Protein AF-A0A1G9LRY1-F1 (afdb_monomer)

Structure (mmCIF, N/CA/C/O backbone):
data_AF-A0A1G9LRY1-F1
#
_entry.id   AF-A0A1G9LRY1-F1
#
loop_
_atom_site.group_PDB
_atom_site.id
_atom_site.type_symbol
_atom_site.label_atom_id
_atom_site.label_alt_id
_atom_site.label_comp_id
_atom_site.label_asym_id
_atom_site.label_entity_id
_atom_site.label_seq_id
_atom_site.pdbx_PDB_ins_code
_atom_site.Cartn_x
_atom_site.Cartn_y
_atom_site.Cartn_z
_atom_site.occupancy
_atom_site.B_iso_or_equiv
_atom_site.auth_seq_id
_atom_site.auth_comp_id
_atom_site.auth_asym_id
_atom_site.auth_atom_id
_atom_site.pdbx_PDB_model_num
ATOM 1 N N . MET A 1 1 ? -8.851 7.273 22.968 1.00 63.09 1 MET A N 1
ATOM 2 C CA . MET A 1 1 ? -9.860 7.573 21.931 1.00 63.09 1 MET A CA 1
ATOM 3 C C . MET A 1 1 ? -11.204 7.046 22.408 1.00 63.09 1 MET A C 1
ATOM 5 O O . MET A 1 1 ? -11.197 6.082 23.161 1.00 63.09 1 MET A O 1
ATOM 9 N N . SER A 1 2 ? -12.321 7.693 22.062 1.00 73.62 2 SER A N 1
ATOM 10 C CA . SER A 1 2 ? -13.655 7.105 22.280 1.00 73.62 2 SER A CA 1
ATOM 11 C C . SER A 1 2 ? -13.911 5.992 21.256 1.00 73.62 2 SER A C 1
ATOM 13 O O . SER A 1 2 ? -13.296 6.004 20.190 1.00 73.62 2 SER A O 1
ATOM 15 N N . ASN A 1 3 ? -14.823 5.062 21.552 1.00 73.06 3 ASN A N 1
ATOM 16 C CA . ASN A 1 3 ? -15.173 3.973 20.633 1.00 73.06 3 ASN A CA 1
ATOM 17 C C . ASN A 1 3 ? -15.675 4.512 19.274 1.00 73.06 3 ASN A C 1
ATOM 19 O O . ASN A 1 3 ? -15.187 4.104 18.224 1.00 73.06 3 ASN A O 1
ATOM 23 N N . ASP A 1 4 ? -16.519 5.550 19.289 1.00 80.06 4 ASP A N 1
ATOM 24 C CA . ASP A 1 4 ? -16.996 6.224 18.068 1.00 80.06 4 ASP A CA 1
ATOM 25 C C . ASP A 1 4 ? -15.853 6.827 17.233 1.00 80.06 4 ASP A C 1
ATOM 27 O O . ASP A 1 4 ? -15.878 6.786 16.003 1.00 80.06 4 ASP A O 1
ATOM 31 N N . SER A 1 5 ? -14.819 7.359 17.896 1.00 87.31 5 SER A N 1
ATOM 32 C CA . SER A 1 5 ? -13.635 7.911 17.230 1.00 87.31 5 SER A CA 1
ATOM 33 C C . SER A 1 5 ? -12.747 6.816 16.636 1.00 87.31 5 SER A C 1
ATOM 35 O O . SER A 1 5 ? -12.180 7.027 15.568 1.00 87.31 5 SER A O 1
ATOM 37 N N . LEU A 1 6 ? -12.635 5.654 17.288 1.00 91.88 6 LEU A N 1
ATOM 38 C CA . LEU A 1 6 ? -11.901 4.503 16.755 1.00 91.88 6 LEU A CA 1
ATOM 39 C C . LEU A 1 6 ? -12.616 3.897 15.545 1.00 91.88 6 LEU A C 1
ATOM 41 O O . LEU A 1 6 ? -11.975 3.576 14.549 1.00 91.88 6 LEU A O 1
ATOM 45 N N . TYR A 1 7 ? -13.941 3.782 15.608 1.00 94.31 7 TYR A N 1
ATOM 46 C CA . TYR A 1 7 ? -14.747 3.276 14.502 1.00 94.31 7 TYR A CA 1
ATOM 47 C C . TYR A 1 7 ? -14.675 4.187 13.269 1.00 94.31 7 TYR A C 1
ATOM 49 O O . TYR A 1 7 ? -14.480 3.700 12.154 1.00 94.31 7 TYR A O 1
ATOM 57 N N . ALA A 1 8 ? -14.774 5.508 13.459 1.00 94.19 8 ALA A N 1
ATOM 58 C CA . ALA A 1 8 ? -14.582 6.475 12.376 1.00 94.19 8 ALA A CA 1
ATOM 59 C C . ALA A 1 8 ? -13.198 6.323 11.726 1.00 94.19 8 ALA A C 1
ATOM 61 O O . ALA A 1 8 ? -13.093 6.284 10.504 1.00 94.19 8 ALA A O 1
ATOM 62 N N . HIS A 1 9 ? -12.161 6.135 12.540 1.00 94.62 9 HIS A N 1
ATOM 63 C CA . HIS A 1 9 ? -10.803 5.975 12.040 1.00 94.62 9 HIS A CA 1
ATOM 64 C C . HIS A 1 9 ? -10.587 4.661 11.276 1.00 94.62 9 HIS A C 1
ATOM 66 O O . HIS A 1 9 ? -9.973 4.644 10.215 1.00 94.62 9 HIS A O 1
ATOM 72 N N . MET A 1 10 ? -11.156 3.554 11.761 1.00 96.56 10 MET A N 1
ATOM 73 C CA . MET A 1 10 ? -11.156 2.276 11.037 1.00 96.56 10 MET A CA 1
ATOM 74 C C . MET A 1 10 ? -11.829 2.402 9.661 1.00 96.56 10 MET A C 1
ATOM 76 O O . MET A 1 10 ? -11.364 1.799 8.698 1.00 96.56 10 MET A O 1
ATOM 80 N N . LYS A 1 11 ? -12.891 3.212 9.544 1.00 97.38 11 LYS A N 1
ATOM 81 C CA . LYS A 1 11 ? -13.523 3.505 8.247 1.00 97.38 11 LYS A CA 1
ATOM 82 C C . LYS A 1 11 ? -12.629 4.321 7.321 1.00 97.38 11 LYS A C 1
ATOM 84 O O . LYS A 1 11 ? -12.562 4.001 6.141 1.00 97.38 11 LYS A O 1
ATOM 89 N N . GLU A 1 12 ? -11.959 5.350 7.833 1.00 97.56 12 GLU A N 1
ATOM 90 C CA . GLU A 1 12 ? -11.006 6.145 7.043 1.00 97.56 12 GLU A CA 1
ATOM 91 C C . GLU A 1 12 ? -9.890 5.262 6.476 1.00 97.56 12 GLU A C 1
ATOM 93 O O . GLU A 1 12 ? -9.585 5.341 5.287 1.00 97.56 12 GLU A O 1
ATOM 98 N N . VAL A 1 13 ? -9.357 4.356 7.299 1.00 98.06 13 VAL A N 1
ATOM 99 C CA . VAL A 1 13 ? -8.338 3.388 6.878 1.00 98.06 13 VAL A CA 1
ATOM 100 C C . VAL A 1 13 ? -8.879 2.403 5.844 1.00 98.06 13 VAL A C 1
ATOM 102 O O . VAL A 1 13 ? -8.172 2.105 4.888 1.00 98.06 13 VAL A O 1
ATOM 105 N N . SER A 1 14 ? -10.121 1.928 5.989 1.00 98.44 14 SER A N 1
ATOM 106 C CA . SER A 1 14 ? -10.761 1.071 4.979 1.00 98.44 14 SER A CA 1
ATOM 107 C C . SER A 1 14 ? -10.834 1.763 3.619 1.00 98.44 14 SER A C 1
ATOM 109 O O . SER A 1 14 ? -10.412 1.186 2.627 1.00 98.44 14 SER A O 1
ATOM 111 N N . ILE A 1 15 ? -11.306 3.015 3.583 1.00 98.50 15 ILE A N 1
ATOM 112 C CA . ILE A 1 15 ? -11.417 3.796 2.340 1.00 98.50 15 ILE A CA 1
ATOM 113 C C . ILE A 1 15 ? -10.037 3.979 1.704 1.00 98.50 15 ILE A C 1
ATOM 115 O O . ILE A 1 15 ? -9.867 3.755 0.512 1.00 98.50 15 ILE A O 1
ATOM 119 N N . PHE A 1 16 ? -9.031 4.329 2.508 1.00 98.62 16 PHE A N 1
ATOM 120 C CA . PHE A 1 16 ? -7.658 4.450 2.026 1.00 98.62 16 PHE A CA 1
ATOM 121 C C . PHE A 1 16 ? -7.120 3.146 1.416 1.00 98.62 16 PHE A C 1
ATOM 123 O O . PHE A 1 16 ? -6.430 3.190 0.393 1.00 98.62 16 PHE A O 1
ATOM 130 N N . LEU A 1 17 ? -7.376 2.004 2.062 1.00 98.69 17 LEU A N 1
ATOM 131 C CA . LEU A 1 17 ? -6.907 0.707 1.582 1.00 98.69 17 LEU A CA 1
ATOM 132 C C . LEU A 1 17 ? -7.610 0.318 0.283 1.00 98.69 17 LEU A C 1
ATOM 134 O O . LEU A 1 17 ? -6.918 -0.102 -0.640 1.00 98.69 17 LEU A O 1
ATOM 138 N N . ASP A 1 18 ? -8.928 0.512 0.194 1.00 98.62 18 ASP A N 1
ATOM 139 C CA . ASP A 1 18 ? -9.704 0.298 -1.034 1.00 98.62 18 ASP A CA 1
ATOM 140 C C . ASP A 1 18 ? -9.146 1.147 -2.190 1.00 98.62 18 ASP A C 1
ATOM 142 O O . ASP A 1 18 ? -8.763 0.599 -3.223 1.00 98.62 18 ASP A O 1
ATOM 146 N N . ASP A 1 19 ? -8.989 2.461 -1.987 1.00 98.44 19 ASP A N 1
ATOM 147 C CA . ASP A 1 19 ? -8.461 3.377 -3.010 1.00 98.44 19 ASP A CA 1
ATOM 148 C C . ASP A 1 19 ? -7.040 2.969 -3.457 1.00 98.44 19 ASP A C 1
ATOM 150 O O . ASP A 1 19 ? -6.718 2.935 -4.648 1.00 98.44 19 ASP A O 1
ATOM 154 N N . SER A 1 20 ? -6.177 2.607 -2.500 1.00 98.38 20 SER A N 1
ATOM 155 C CA . SER A 1 20 ? -4.803 2.174 -2.789 1.00 98.38 20 SER A CA 1
ATOM 156 C C . SER A 1 20 ? -4.765 0.850 -3.555 1.00 98.38 20 SER A C 1
ATOM 158 O O . SER A 1 20 ? -3.948 0.686 -4.464 1.00 98.38 20 SER A O 1
ATOM 160 N N . LEU A 1 21 ? -5.627 -0.104 -3.194 1.00 98.56 21 LEU A N 1
ATOM 161 C CA . LEU A 1 21 ? -5.746 -1.388 -3.881 1.00 98.56 21 LEU A CA 1
ATOM 162 C C . LEU A 1 21 ? -6.257 -1.204 -5.302 1.00 98.56 21 LEU A C 1
ATOM 164 O O . LEU A 1 21 ? -5.704 -1.812 -6.218 1.00 98.56 21 LEU A O 1
ATOM 168 N N . ASP A 1 22 ? -7.246 -0.341 -5.511 1.00 98.44 22 ASP A N 1
ATOM 169 C CA . ASP A 1 22 ? -7.769 -0.037 -6.840 1.00 98.44 22 ASP A CA 1
ATOM 170 C C . ASP A 1 22 ? -6.668 0.515 -7.756 1.00 98.44 22 ASP A C 1
ATOM 172 O O . ASP A 1 22 ? -6.510 0.048 -8.888 1.00 98.44 22 ASP A O 1
ATOM 176 N N . GLU A 1 23 ? -5.843 1.445 -7.272 1.00 98.12 23 GLU A N 1
ATOM 177 C CA . GLU A 1 23 ? -4.723 1.995 -8.044 1.00 98.12 23 GLU A CA 1
ATOM 178 C C . GLU A 1 23 ? -3.621 0.969 -8.328 1.00 98.12 23 GLU A C 1
ATOM 180 O O . GLU A 1 23 ? -3.175 0.818 -9.476 1.00 98.12 23 GLU A O 1
ATOM 185 N N . ILE A 1 24 ? -3.171 0.259 -7.289 1.00 98.50 24 ILE A N 1
ATOM 186 C CA . ILE A 1 24 ? -2.070 -0.703 -7.388 1.00 98.50 24 ILE A CA 1
ATOM 187 C C . ILE A 1 24 ? -2.476 -1.878 -8.280 1.00 98.50 24 ILE A C 1
ATOM 189 O O . ILE A 1 24 ? -1.735 -2.230 -9.207 1.00 98.50 24 ILE A O 1
ATOM 193 N N . SER A 1 25 ? -3.657 -2.451 -8.049 1.00 98.00 25 SER A N 1
ATOM 194 C CA . SER A 1 25 ? -4.162 -3.588 -8.819 1.00 98.00 25 SER A CA 1
ATOM 195 C C . SER A 1 25 ? -4.440 -3.197 -10.268 1.00 98.00 25 SER A C 1
ATOM 197 O O . SER A 1 25 ? -4.055 -3.925 -11.186 1.00 98.00 25 SER A O 1
ATOM 199 N N . SER A 1 26 ? -5.011 -2.012 -10.519 1.00 98.00 26 SER A N 1
ATOM 200 C CA . SER A 1 26 ? -5.226 -1.506 -11.880 1.00 98.00 26 SER A CA 1
ATOM 201 C C . SER A 1 26 ? -3.915 -1.375 -12.647 1.00 98.00 26 SER A C 1
ATOM 203 O O . SER A 1 26 ? -3.846 -1.752 -13.821 1.00 98.00 26 SER A O 1
ATOM 205 N N . TYR A 1 27 ? -2.859 -0.884 -11.996 1.00 98.25 27 TYR A N 1
ATOM 206 C CA . TYR A 1 27 ? -1.534 -0.831 -12.602 1.00 98.25 27 TYR A CA 1
ATOM 207 C C . TYR A 1 27 ? -0.983 -2.237 -12.870 1.00 98.25 27 TYR A C 1
ATOM 209 O O . TYR A 1 27 ? -0.593 -2.542 -13.998 1.00 98.25 27 TYR A O 1
ATOM 217 N N . LEU A 1 28 ? -0.971 -3.113 -11.861 1.00 98.00 28 LEU A N 1
ATOM 218 C CA . LEU A 1 28 ? -0.377 -4.450 -11.954 1.00 98.00 28 LEU A CA 1
ATOM 219 C C . LEU A 1 28 ? -1.087 -5.353 -12.971 1.00 98.00 28 LEU A C 1
ATOM 221 O O . LEU A 1 28 ? -0.409 -6.073 -13.706 1.00 98.00 28 LEU A O 1
ATOM 225 N N . ASN A 1 29 ? -2.415 -5.270 -13.069 1.00 97.50 29 ASN A N 1
ATOM 226 C CA . ASN A 1 29 ? -3.225 -6.040 -14.018 1.00 97.50 29 ASN A CA 1
ATOM 227 C C . ASN A 1 29 ? -2.948 -5.676 -15.482 1.00 97.50 29 ASN A C 1
ATOM 229 O O . ASN A 1 29 ? -3.132 -6.505 -16.374 1.00 97.50 29 ASN A O 1
ATOM 233 N N . ASN A 1 30 ? -2.477 -4.455 -15.737 1.00 94.56 30 ASN A N 1
ATOM 234 C CA . ASN A 1 30 ? -2.179 -3.960 -17.080 1.00 94.56 30 ASN A CA 1
ATOM 235 C C . ASN A 1 30 ? -0.671 -3.857 -17.362 1.00 94.56 30 ASN A C 1
ATOM 237 O O . ASN A 1 30 ? -0.277 -3.386 -18.426 1.00 94.56 30 ASN A O 1
ATOM 241 N N . CYS A 1 31 ? 0.183 -4.299 -16.435 1.00 94.12 31 CYS A N 1
ATOM 242 C CA . CYS A 1 31 ? 1.627 -4.131 -16.537 1.00 94.12 31 CYS A CA 1
ATOM 243 C C . CYS A 1 31 ? 2.325 -5.394 -17.061 1.00 94.12 31 CYS A C 1
ATOM 245 O O . CYS A 1 31 ? 2.316 -6.448 -16.417 1.00 94.12 31 CYS A O 1
ATOM 247 N N . LYS A 1 32 ? 3.027 -5.268 -18.193 1.00 95.44 32 LYS A N 1
ATOM 248 C CA . LYS A 1 32 ? 3.981 -6.274 -18.681 1.00 95.44 32 LYS A CA 1
ATOM 249 C C . LYS A 1 32 ? 5.391 -5.707 -18.655 1.00 95.44 32 LYS A C 1
ATOM 251 O O . LYS A 1 32 ? 5.612 -4.536 -18.946 1.00 95.44 32 LYS A O 1
ATOM 256 N N . LEU A 1 33 ? 6.370 -6.562 -18.365 1.00 96.06 33 LEU A N 1
ATOM 257 C CA . LEU A 1 33 ? 7.770 -6.137 -18.320 1.00 96.06 33 LEU A CA 1
ATOM 258 C C . LEU A 1 33 ? 8.246 -5.561 -19.664 1.00 96.06 33 LEU A C 1
ATOM 260 O O . LEU A 1 33 ? 8.994 -4.592 -19.674 1.00 96.06 33 LEU A O 1
ATOM 264 N N . GLU A 1 34 ? 7.808 -6.133 -20.785 1.00 96.12 34 GLU A N 1
ATOM 265 C CA . GLU A 1 34 ? 8.156 -5.657 -22.132 1.00 96.12 34 GLU A CA 1
ATOM 266 C C . GLU A 1 34 ? 7.687 -4.214 -22.380 1.00 96.12 34 GLU A C 1
ATOM 268 O O . GLU A 1 34 ? 8.428 -3.412 -22.954 1.00 96.12 34 GLU A O 1
ATOM 273 N N . ASP A 1 35 ? 6.504 -3.860 -21.870 1.00 95.56 35 ASP A N 1
ATOM 274 C CA . ASP A 1 35 ? 5.965 -2.503 -21.962 1.00 95.56 35 ASP A CA 1
ATOM 275 C C . ASP A 1 35 ? 6.837 -1.534 -21.147 1.00 95.56 35 ASP A C 1
ATOM 277 O O . ASP A 1 35 ? 7.281 -0.512 -21.671 1.00 95.56 35 ASP A O 1
ATOM 281 N N . LEU A 1 36 ? 7.215 -1.911 -19.917 1.00 97.00 36 LEU A N 1
ATOM 282 C CA . LEU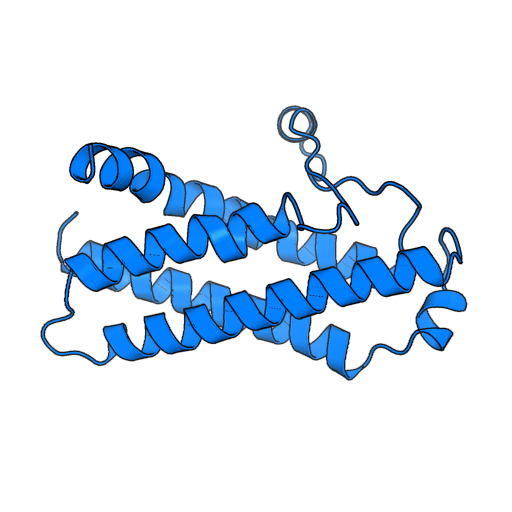 A 1 36 ? 8.114 -1.105 -19.075 1.00 97.00 36 LEU A CA 1
ATOM 283 C C . LEU A 1 36 ? 9.493 -0.896 -19.707 1.00 97.00 36 LEU A C 1
ATOM 285 O O . LEU A 1 36 ? 10.079 0.176 -19.591 1.00 97.00 36 LEU A O 1
ATOM 289 N N . MET A 1 37 ? 10.026 -1.916 -20.381 1.00 97.31 37 MET A N 1
ATOM 290 C CA . MET A 1 37 ? 11.318 -1.840 -21.074 1.00 97.31 37 MET A CA 1
ATOM 291 C C . MET A 1 37 ? 11.285 -0.912 -22.292 1.00 97.31 37 MET A C 1
ATOM 293 O O . MET A 1 37 ? 12.343 -0.473 -22.758 1.00 97.31 37 MET A O 1
ATOM 297 N N . SER A 1 38 ? 10.089 -0.620 -22.803 1.00 96.75 38 SER A N 1
ATOM 298 C CA . SER A 1 38 ? 9.864 0.287 -23.928 1.00 96.75 38 SER A CA 1
ATOM 299 C C . SER A 1 38 ? 9.800 1.754 -23.486 1.00 96.75 38 SER A C 1
ATOM 301 O O . SER A 1 38 ? 10.161 2.635 -24.272 1.00 96.75 38 SER A O 1
ATOM 303 N N . GLU A 1 39 ? 9.427 2.010 -22.229 1.00 96.12 39 GLU A N 1
ATOM 304 C CA . GLU A 1 39 ? 9.389 3.342 -21.618 1.00 96.12 39 GLU A CA 1
ATOM 305 C C . GLU A 1 39 ? 10.782 3.959 -21.399 1.00 96.12 39 GLU A C 1
ATOM 307 O O . GLU A 1 39 ? 11.816 3.285 -21.423 1.00 96.12 39 GLU A O 1
ATOM 312 N N . ASP A 1 40 ? 10.809 5.272 -21.159 1.00 93.88 40 ASP A N 1
ATOM 313 C CA . ASP A 1 40 ? 12.010 5.940 -20.661 1.00 93.88 40 ASP A CA 1
ATOM 314 C C . ASP A 1 40 ? 12.324 5.509 -19.223 1.00 93.88 40 ASP A C 1
ATOM 316 O O . ASP A 1 40 ? 11.432 5.240 -18.419 1.00 93.88 40 ASP A O 1
ATOM 320 N N . GLY A 1 41 ? 13.617 5.472 -18.904 1.00 94.56 41 GLY A N 1
ATOM 321 C CA . GLY A 1 41 ? 14.146 5.040 -17.618 1.00 94.56 41 GLY A CA 1
ATOM 322 C C . GLY A 1 41 ? 15.454 4.272 -17.790 1.00 94.56 41 GLY A C 1
ATOM 323 O O . GLY A 1 41 ? 16.087 4.316 -18.845 1.00 94.56 41 GLY A O 1
ATOM 324 N N . SER A 1 42 ? 15.868 3.546 -16.753 1.00 96.19 42 SER A N 1
ATOM 325 C CA . SER A 1 42 ? 17.111 2.762 -16.780 1.00 96.19 42 SER A CA 1
ATOM 326 C C . SER A 1 42 ? 17.098 1.579 -17.751 1.00 96.19 42 SER A C 1
ATOM 328 O O . SER A 1 42 ? 18.173 1.089 -18.095 1.00 96.19 42 SER A O 1
ATOM 330 N N . ARG A 1 43 ? 15.913 1.098 -18.168 1.00 94.25 43 ARG A N 1
ATOM 331 C CA . ARG A 1 43 ? 15.730 -0.101 -19.011 1.00 94.25 43 ARG A CA 1
ATOM 332 C C . ARG A 1 43 ? 16.512 -1.311 -18.482 1.00 94.25 43 ARG A C 1
ATOM 334 O O . ARG A 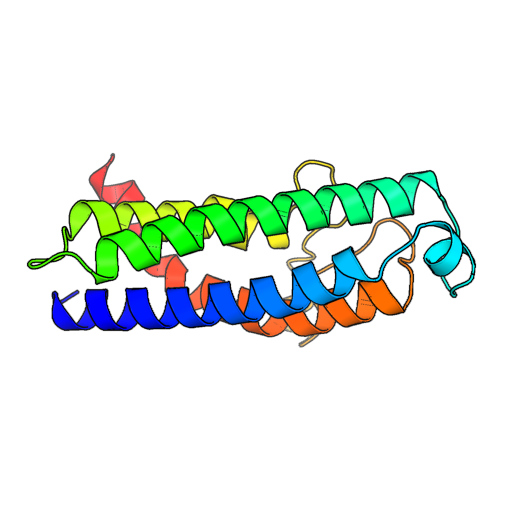1 43 ? 16.999 -2.144 -19.242 1.00 94.25 43 ARG A O 1
ATOM 341 N N . ASN A 1 44 ? 16.656 -1.399 -17.161 1.00 96.75 44 ASN A N 1
ATOM 342 C CA . ASN A 1 44 ? 17.260 -2.538 -16.492 1.00 96.75 44 ASN A CA 1
ATOM 343 C C . ASN A 1 44 ? 16.143 -3.510 -16.106 1.00 96.75 44 ASN A C 1
ATOM 345 O O . ASN A 1 44 ? 15.398 -3.267 -15.155 1.00 96.75 44 ASN A O 1
ATOM 349 N N . SER A 1 45 ? 16.038 -4.616 -16.842 1.00 96.75 45 SER A N 1
ATOM 350 C CA . SER A 1 45 ? 14.976 -5.605 -16.646 1.00 96.75 45 SER A CA 1
ATOM 351 C C . SER A 1 45 ? 14.969 -6.191 -15.235 1.00 96.75 45 SER A C 1
ATOM 353 O O . SER A 1 45 ? 13.901 -6.317 -14.643 1.00 96.75 45 SER A O 1
ATOM 355 N N . GLY A 1 46 ? 16.142 -6.484 -14.663 1.00 97.38 46 GLY A N 1
ATOM 356 C CA . GLY A 1 46 ? 16.260 -6.991 -13.295 1.00 97.38 46 GLY A CA 1
ATOM 357 C C . GLY A 1 46 ? 15.745 -5.988 -12.264 1.00 97.38 46 GLY A C 1
ATOM 358 O O . GLY A 1 46 ? 14.986 -6.353 -11.371 1.00 97.38 46 GLY A O 1
ATOM 359 N N . TYR A 1 47 ? 16.076 -4.706 -12.432 1.00 97.88 47 TYR A N 1
ATOM 360 C CA . TYR A 1 47 ? 15.569 -3.654 -11.553 1.00 97.88 47 TYR A CA 1
ATOM 361 C C . TYR A 1 47 ? 14.048 -3.484 -11.667 1.00 97.88 47 TYR A C 1
ATOM 363 O O . TYR A 1 47 ? 13.355 -3.413 -10.655 1.00 97.88 47 TYR A O 1
ATOM 371 N N . TYR A 1 48 ? 13.503 -3.483 -12.886 1.00 98.00 48 TYR A N 1
ATOM 372 C CA . TYR A 1 48 ? 12.056 -3.366 -13.099 1.00 98.00 48 TYR A CA 1
ATOM 373 C C . TYR A 1 48 ? 11.285 -4.569 -12.544 1.00 98.00 48 TYR A C 1
ATOM 375 O O . TYR A 1 48 ? 10.201 -4.399 -11.988 1.00 98.00 48 TYR A O 1
ATOM 383 N N . MET A 1 49 ? 11.855 -5.775 -12.615 1.00 97.94 49 MET A N 1
ATOM 384 C CA . MET A 1 49 ? 11.293 -6.946 -11.939 1.00 97.94 49 MET A CA 1
ATOM 385 C C . MET A 1 49 ? 11.243 -6.757 -10.417 1.00 97.94 49 MET A C 1
ATOM 387 O O . MET A 1 49 ? 10.226 -7.084 -9.804 1.00 97.94 49 MET A O 1
ATOM 391 N N . GLU A 1 50 ? 12.294 -6.202 -9.805 1.00 98.19 50 GLU A N 1
ATOM 392 C CA . GLU A 1 50 ? 12.314 -5.934 -8.361 1.00 98.19 50 GLU A CA 1
ATOM 393 C C . GLU A 1 50 ? 11.328 -4.826 -7.950 1.00 98.19 50 GLU A C 1
ATOM 395 O O . GLU A 1 50 ? 10.667 -4.972 -6.920 1.00 98.19 50 GLU A O 1
ATOM 400 N N . LEU A 1 51 ? 11.130 -3.786 -8.772 1.00 98.31 51 LEU A N 1
ATOM 401 C CA . LEU A 1 51 ? 10.068 -2.787 -8.562 1.00 98.31 51 LEU A CA 1
ATOM 402 C C . LEU A 1 51 ? 8.680 -3.444 -8.530 1.00 98.31 51 LEU A C 1
ATOM 404 O O . LEU A 1 51 ? 7.918 -3.266 -7.580 1.00 98.31 51 LEU A O 1
ATOM 408 N N . LEU A 1 52 ? 8.361 -4.258 -9.542 1.00 98.06 52 LEU A N 1
ATOM 409 C CA . LEU A 1 52 ? 7.064 -4.934 -9.627 1.00 98.06 52 LEU A CA 1
ATOM 410 C C . LEU A 1 52 ? 6.857 -5.954 -8.506 1.00 98.06 52 LEU A C 1
ATOM 412 O O . LEU A 1 52 ? 5.743 -6.137 -8.023 1.00 98.06 52 LEU A O 1
ATOM 416 N N . LYS A 1 53 ? 7.917 -6.646 -8.090 1.00 97.94 53 LYS A N 1
ATOM 417 C CA . LYS A 1 53 ? 7.871 -7.593 -6.973 1.00 97.94 53 LYS A CA 1
ATOM 418 C C . LYS A 1 53 ? 7.575 -6.893 -5.649 1.00 97.94 53 LYS A C 1
ATOM 420 O O . LYS A 1 53 ? 6.789 -7.413 -4.860 1.00 97.94 53 LYS A O 1
ATOM 425 N N . ALA A 1 54 ? 8.186 -5.736 -5.411 1.00 98.12 54 ALA A N 1
ATOM 426 C CA . ALA A 1 54 ? 7.910 -4.927 -4.231 1.00 98.12 54 ALA A CA 1
ATOM 427 C C . ALA A 1 54 ? 6.470 -4.398 -4.234 1.00 98.12 54 ALA A C 1
ATOM 429 O O . ALA A 1 54 ? 5.783 -4.522 -3.223 1.00 98.12 54 ALA A O 1
ATOM 430 N N . LEU A 1 55 ? 5.988 -3.907 -5.381 1.00 98.19 55 LEU A N 1
ATOM 431 C CA . LEU A 1 55 ? 4.621 -3.405 -5.523 1.00 98.19 55 LEU A CA 1
ATOM 432 C C . LEU A 1 55 ? 3.564 -4.499 -5.292 1.00 98.19 55 LEU A C 1
ATOM 434 O O . LEU A 1 55 ? 2.633 -4.284 -4.527 1.00 98.19 55 LEU A O 1
ATOM 438 N N . ARG A 1 56 ? 3.748 -5.704 -5.852 1.00 98.12 56 ARG A N 1
ATOM 439 C CA . ARG A 1 56 ? 2.861 -6.860 -5.586 1.00 98.12 56 ARG A CA 1
ATOM 440 C C . ARG A 1 56 ? 2.835 -7.258 -4.117 1.00 98.12 56 ARG A C 1
ATOM 442 O O . ARG A 1 56 ? 1.814 -7.672 -3.590 1.00 98.12 56 ARG A O 1
ATOM 449 N N . ARG A 1 57 ? 3.981 -7.177 -3.442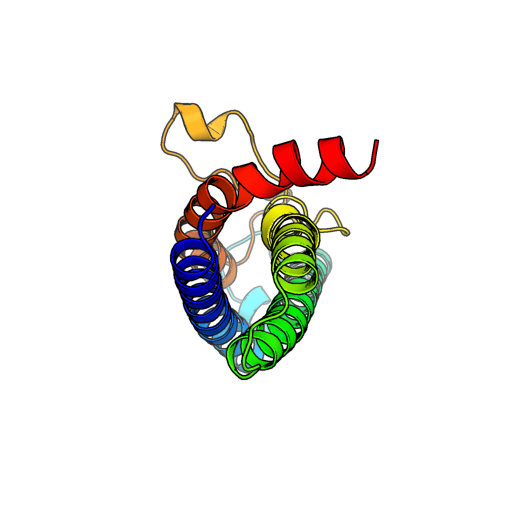 1.00 98.00 57 ARG A N 1
ATOM 450 C CA . ARG A 1 57 ? 4.041 -7.467 -2.009 1.00 98.00 57 ARG A CA 1
ATOM 451 C C . ARG A 1 57 ? 3.245 -6.439 -1.206 1.00 98.00 57 ARG A C 1
ATOM 453 O O . ARG A 1 57 ? 2.588 -6.824 -0.247 1.00 98.00 57 ARG A O 1
ATOM 460 N N . LEU A 1 58 ? 3.340 -5.164 -1.577 1.00 98.19 58 LEU A N 1
ATOM 461 C CA . LEU A 1 58 ? 2.561 -4.101 -0.953 1.00 98.19 58 LEU A CA 1
ATOM 462 C C . LEU A 1 58 ? 1.059 -4.315 -1.173 1.00 98.19 58 LEU A C 1
ATOM 464 O O . LEU A 1 58 ? 0.316 -4.260 -0.203 1.00 98.19 58 LEU A O 1
ATOM 468 N N . GLU A 1 59 ? 0.647 -4.632 -2.405 1.00 98.44 59 GLU A N 1
ATOM 469 C CA . GLU A 1 59 ? -0.741 -4.972 -2.753 1.00 98.44 59 GLU A CA 1
ATOM 470 C C . GLU A 1 59 ? -1.305 -6.051 -1.822 1.00 98.44 59 GLU A C 1
ATOM 472 O O . GLU A 1 59 ? -2.317 -5.826 -1.171 1.00 98.44 59 GLU A O 1
ATOM 477 N N . VAL A 1 60 ? -0.598 -7.179 -1.676 1.00 98.50 60 VAL A N 1
ATOM 478 C CA . VAL A 1 60 ? -1.021 -8.284 -0.797 1.00 98.50 60 VAL A CA 1
ATOM 479 C C . VAL A 1 60 ? -1.193 -7.828 0.652 1.00 98.50 60 VAL A C 1
ATOM 481 O O . VAL A 1 60 ? -2.160 -8.209 1.302 1.00 98.50 60 VAL A O 1
ATOM 484 N N . PHE A 1 61 ? -0.282 -7.003 1.177 1.00 98.31 61 PHE A N 1
ATOM 485 C CA . PHE A 1 61 ? -0.419 -6.506 2.547 1.00 98.31 61 PHE A CA 1
ATOM 486 C C . PHE A 1 61 ? -1.601 -5.554 2.716 1.00 98.31 61 PHE A C 1
ATOM 488 O O . PHE A 1 61 ? -2.284 -5.627 3.736 1.00 98.31 61 PHE A O 1
ATOM 495 N N . CYS A 1 62 ? -1.846 -4.681 1.739 1.00 98.50 62 CYS A N 1
ATOM 496 C CA . CYS A 1 62 ? -3.009 -3.801 1.749 1.00 98.50 62 CYS A CA 1
ATOM 497 C C . CYS A 1 62 ? -4.317 -4.602 1.672 1.00 98.50 62 CYS A C 1
ATOM 499 O O . CYS A 1 62 ? -5.256 -4.273 2.391 1.00 98.50 62 CYS A O 1
ATOM 501 N N . ASP A 1 63 ? -4.356 -5.670 0.876 1.00 98.56 63 ASP A N 1
ATOM 502 C CA . ASP A 1 63 ? -5.532 -6.528 0.686 1.00 98.56 63 ASP A CA 1
ATOM 503 C C . ASP A 1 63 ? -5.875 -7.300 1.970 1.00 98.56 63 ASP A C 1
ATOM 505 O O . ASP A 1 63 ? -6.976 -7.176 2.510 1.00 98.56 63 ASP A O 1
ATOM 509 N N . GLU A 1 64 ? -4.886 -7.982 2.562 1.00 98.50 64 GLU A N 1
ATOM 510 C CA . GLU A 1 64 ? -5.050 -8.691 3.841 1.00 98.50 64 GLU A CA 1
ATOM 511 C C . GLU A 1 64 ? -5.469 -7.744 4.983 1.00 98.50 64 GLU A C 1
ATOM 513 O O . GLU A 1 64 ? -6.291 -8.090 5.847 1.00 98.50 64 GLU A O 1
ATOM 518 N N . ALA A 1 65 ? -4.910 -6.530 5.000 1.00 98.31 65 ALA A N 1
ATOM 519 C CA . ALA A 1 65 ? -5.293 -5.494 5.948 1.00 98.31 65 ALA A CA 1
ATOM 520 C C . ALA A 1 65 ? -6.743 -5.044 5.749 1.00 98.31 65 ALA A C 1
ATOM 522 O O . ALA A 1 65 ? -7.477 -4.914 6.732 1.00 98.31 65 ALA A O 1
ATOM 523 N N . ASN A 1 66 ? -7.158 -4.830 4.501 1.00 98.44 66 ASN A N 1
ATOM 524 C CA . ASN A 1 66 ? -8.493 -4.353 4.167 1.00 98.44 66 ASN A CA 1
ATOM 525 C C . ASN A 1 66 ? -9.565 -5.372 4.564 1.00 98.44 66 ASN A C 1
ATOM 527 O O . ASN A 1 66 ? -10.549 -5.026 5.222 1.00 98.44 66 ASN A O 1
ATOM 531 N N . ASP A 1 67 ? -9.328 -6.651 4.273 1.00 98.50 67 ASP A N 1
ATOM 532 C CA . ASP A 1 67 ? -10.188 -7.752 4.711 1.00 98.50 67 ASP A CA 1
ATOM 533 C C . ASP A 1 67 ? -10.341 -7.788 6.236 1.00 98.50 67 ASP A C 1
ATOM 535 O O . ASP A 1 67 ? -11.448 -7.947 6.770 1.00 98.50 67 ASP A O 1
ATOM 539 N N . THR A 1 68 ? -9.234 -7.587 6.954 1.00 98.38 68 THR A N 1
ATOM 540 C CA . THR A 1 68 ? -9.223 -7.561 8.421 1.00 98.38 68 THR A CA 1
ATOM 541 C C . THR A 1 68 ? -10.014 -6.369 8.970 1.00 98.38 68 THR A C 1
ATOM 543 O O . THR A 1 68 ? -10.841 -6.541 9.873 1.00 98.38 68 THR A O 1
ATOM 546 N N . VAL A 1 69 ? -9.803 -5.169 8.419 1.00 98.19 69 VAL A N 1
ATOM 547 C CA . VAL A 1 69 ? -10.516 -3.938 8.803 1.00 98.19 69 VAL A CA 1
ATOM 548 C C . VAL A 1 69 ? -12.015 -4.085 8.559 1.00 98.19 69 VAL A C 1
ATOM 550 O O . VAL A 1 69 ? -12.813 -3.859 9.473 1.00 98.19 69 VAL A O 1
ATOM 553 N N . ASN A 1 70 ? -12.405 -4.552 7.374 1.00 98.06 70 ASN A N 1
ATOM 554 C CA . ASN A 1 70 ? -13.802 -4.787 7.017 1.00 98.06 70 ASN A CA 1
ATOM 555 C C . ASN A 1 70 ? -14.458 -5.870 7.882 1.00 98.06 70 ASN A C 1
ATOM 557 O O . ASN A 1 70 ? -15.640 -5.771 8.219 1.00 98.06 70 ASN A O 1
ATOM 561 N N . GLY A 1 71 ? -13.706 -6.901 8.274 1.00 98.12 71 GLY A N 1
ATOM 562 C CA . GLY A 1 71 ? -14.144 -7.894 9.253 1.00 98.12 71 GLY A CA 1
ATOM 563 C C . GLY A 1 71 ? -14.522 -7.258 10.590 1.00 98.12 71 GLY A C 1
ATOM 564 O O . GLY A 1 71 ? -15.631 -7.478 11.074 1.00 98.12 71 GLY A O 1
ATOM 565 N N . LEU A 1 72 ? -13.638 -6.425 11.143 1.00 97.62 72 LEU A N 1
ATOM 566 C CA . LEU A 1 72 ? -13.850 -5.747 12.426 1.00 97.62 72 LEU A CA 1
ATOM 567 C C . LEU A 1 72 ? -14.978 -4.710 12.377 1.00 97.62 72 LEU A C 1
ATOM 569 O O . LEU A 1 72 ? -15.754 -4.619 13.324 1.00 97.62 72 LEU A O 1
ATOM 573 N N . LEU A 1 73 ? -15.112 -3.964 11.276 1.00 97.38 73 LEU A N 1
ATOM 574 C CA . LEU A 1 73 ? -16.177 -2.967 11.095 1.00 97.38 73 LEU A CA 1
ATOM 575 C C . LEU A 1 73 ? -17.592 -3.571 11.079 1.00 97.38 73 LEU A C 1
ATOM 577 O O . LEU A 1 73 ? -18.560 -2.842 11.301 1.00 97.38 73 LEU A O 1
ATOM 581 N N . ARG A 1 74 ? -17.716 -4.879 10.808 1.00 96.94 74 ARG A N 1
ATOM 582 C CA . ARG A 1 74 ? -18.984 -5.628 10.838 1.00 96.94 74 ARG A CA 1
ATOM 583 C C . ARG A 1 74 ? -19.319 -6.215 12.214 1.00 96.94 74 ARG A C 1
ATOM 585 O O . ARG A 1 74 ? -20.411 -6.753 12.381 1.00 96.94 74 ARG A O 1
ATOM 592 N N . GLU A 1 75 ? -18.403 -6.164 13.178 1.00 95.50 75 GLU A N 1
ATOM 593 C CA . GLU A 1 75 ? -18.642 -6.674 14.530 1.00 95.50 75 GLU A CA 1
ATOM 594 C C . GLU A 1 75 ? -19.437 -5.674 15.382 1.00 95.50 75 GLU A C 1
ATOM 596 O O . GLU A 1 75 ? -19.134 -4.483 15.408 1.00 95.50 75 GLU A O 1
ATOM 601 N N . GLU A 1 76 ? -20.404 -6.173 16.159 1.00 91.44 76 GLU A N 1
ATOM 602 C CA . GLU A 1 76 ? -21.157 -5.379 17.134 1.00 91.44 76 GLU A CA 1
ATOM 603 C C . GLU A 1 76 ? -21.156 -6.064 18.520 1.00 91.44 76 GLU A C 1
ATOM 605 O O . GLU A 1 76 ? -21.797 -7.107 18.685 1.00 91.44 76 GLU A O 1
ATOM 610 N N . PRO A 1 77 ? -20.457 -5.511 19.537 1.00 90.25 77 PRO A N 1
ATOM 611 C CA . PRO A 1 77 ? -19.580 -4.338 19.472 1.00 90.25 77 PRO A CA 1
ATOM 612 C C . PRO A 1 77 ? -18.227 -4.647 18.805 1.00 90.25 77 PRO A C 1
ATOM 614 O O . PRO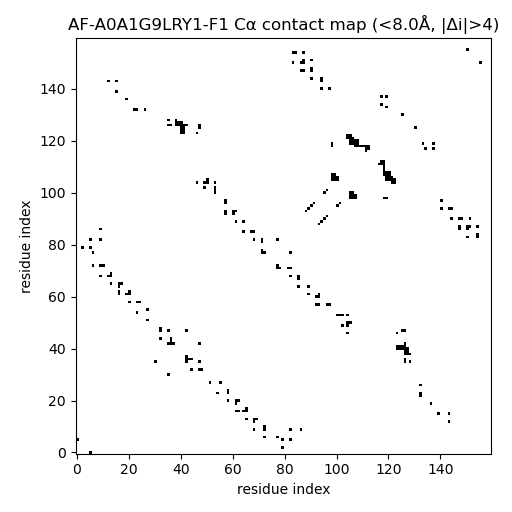 A 1 77 ? -17.666 -5.727 18.999 1.00 90.25 77 PRO A O 1
ATOM 617 N N . MET A 1 78 ? -17.663 -3.667 18.092 1.00 94.69 78 MET A N 1
ATOM 618 C CA . MET A 1 78 ? -16.309 -3.759 17.537 1.00 94.69 78 MET A CA 1
ATOM 619 C C . MET A 1 78 ? -15.282 -3.969 18.658 1.00 94.69 78 MET A C 1
ATOM 621 O O . MET A 1 78 ? -15.246 -3.232 19.648 1.00 94.69 78 MET A O 1
ATOM 625 N N . ARG A 1 79 ? -14.410 -4.969 18.499 1.00 94.19 79 ARG A N 1
ATOM 626 C CA . ARG A 1 79 ? -13.368 -5.286 19.485 1.00 94.19 79 ARG A CA 1
ATOM 627 C C . ARG A 1 79 ? -12.223 -4.270 19.433 1.00 94.19 79 ARG A C 1
ATOM 629 O O . ARG A 1 79 ? -11.300 -4.413 18.633 1.00 94.19 79 ARG A O 1
ATOM 636 N N . GLU A 1 80 ? -12.234 -3.295 20.344 1.00 91.75 80 GLU A N 1
ATOM 637 C CA . GLU A 1 80 ? -11.264 -2.183 20.381 1.00 91.75 80 GLU A CA 1
ATOM 638 C C . GLU A 1 80 ? -9.796 -2.641 20.342 1.00 91.75 80 GLU A C 1
ATOM 640 O O . GLU A 1 80 ? -9.020 -2.168 19.517 1.00 91.75 80 GLU A O 1
ATOM 645 N N . THR A 1 81 ? -9.404 -3.617 21.168 1.00 91.50 81 THR A N 1
ATOM 646 C CA . THR A 1 81 ? -8.012 -4.108 21.205 1.00 91.50 81 THR A CA 1
ATOM 647 C C . THR A 1 81 ? -7.575 -4.751 19.885 1.00 91.50 81 THR A C 1
ATOM 649 O O . THR A 1 81 ? -6.406 -4.662 19.506 1.00 91.50 81 THR A O 1
ATOM 652 N N . ALA A 1 82 ? -8.497 -5.411 19.178 1.00 93.88 82 ALA A N 1
ATOM 653 C CA . ALA A 1 82 ? -8.210 -5.999 17.873 1.00 93.88 82 ALA A CA 1
ATOM 654 C C . ALA A 1 82 ? -8.084 -4.913 16.794 1.00 93.88 82 ALA A C 1
ATOM 656 O O . ALA A 1 82 ? -7.176 -4.992 15.967 1.00 93.88 82 ALA A O 1
ATOM 657 N N . ALA A 1 83 ? -8.927 -3.879 16.848 1.00 94.94 83 ALA A N 1
ATOM 658 C CA . ALA A 1 83 ? -8.843 -2.715 15.968 1.00 94.94 83 ALA A CA 1
ATOM 659 C C . ALA A 1 83 ? -7.524 -1.950 16.159 1.00 94.94 83 ALA A C 1
ATOM 661 O O . ALA A 1 83 ? -6.780 -1.784 15.198 1.00 94.94 83 ALA A O 1
ATOM 662 N N . GLU A 1 84 ? -7.155 -1.592 17.394 1.00 93.75 84 GLU A N 1
ATOM 663 C CA . GLU A 1 84 ? -5.879 -0.912 17.679 1.00 93.75 84 GLU A CA 1
ATOM 664 C C . GLU A 1 84 ? -4.668 -1.725 17.186 1.00 93.75 84 GLU A C 1
ATOM 666 O O . GLU A 1 84 ? -3.748 -1.178 16.576 1.00 93.75 84 GLU A O 1
ATOM 671 N N . ARG A 1 85 ? -4.674 -3.049 17.404 1.00 93.44 85 ARG A N 1
ATOM 672 C CA . ARG A 1 85 ? -3.611 -3.940 16.914 1.00 93.44 85 ARG A CA 1
ATOM 673 C C . ARG A 1 85 ? -3.564 -4.000 15.386 1.00 93.44 85 ARG A C 1
ATOM 675 O O . ARG A 1 85 ? -2.475 -4.073 14.821 1.00 93.44 85 ARG A O 1
ATOM 682 N N . THR A 1 86 ? -4.722 -3.990 14.732 1.00 96.00 86 THR A N 1
ATOM 683 C CA . THR A 1 86 ? -4.828 -3.988 13.267 1.00 96.00 86 THR A CA 1
ATOM 684 C C . THR A 1 86 ? -4.242 -2.699 12.700 1.00 96.00 86 THR A C 1
ATOM 686 O O . THR A 1 86 ? -3.373 -2.762 11.838 1.00 96.00 86 THR A O 1
ATOM 689 N N . LEU A 1 87 ? -4.604 -1.544 13.261 1.00 96.12 87 LEU A N 1
ATOM 690 C CA . LEU A 1 87 ? -4.072 -0.234 12.867 1.00 96.12 87 LEU A CA 1
ATOM 691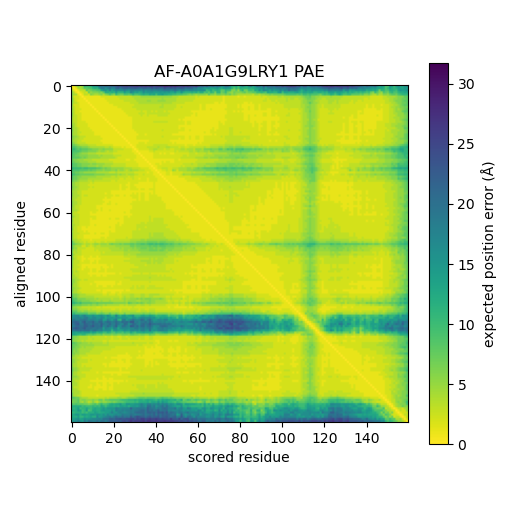 C C . LEU A 1 87 ? -2.550 -0.142 13.054 1.00 96.12 87 LEU A C 1
ATOM 693 O O . LEU A 1 87 ? -1.840 0.336 12.169 1.00 96.12 87 LEU A O 1
ATOM 697 N N . TYR A 1 88 ? -2.029 -0.682 14.161 1.00 94.69 88 TYR A N 1
ATOM 698 C CA . TYR A 1 88 ? -0.585 -0.826 14.365 1.00 94.69 88 TYR A CA 1
ATOM 699 C C . TYR A 1 88 ? 0.068 -1.709 13.285 1.00 94.69 88 TYR A C 1
ATOM 701 O O . TYR A 1 88 ? 1.113 -1.360 12.736 1.00 94.69 88 TYR A O 1
ATOM 709 N N . GLY A 1 89 ? -0.549 -2.844 12.945 1.00 95.56 89 GLY A N 1
ATOM 710 C CA . GLY A 1 89 ? -0.077 -3.732 11.880 1.00 95.56 89 GLY A CA 1
ATOM 711 C C . GLY A 1 89 ? -0.028 -3.047 10.512 1.00 95.56 89 GLY A C 1
ATOM 712 O O . GLY A 1 89 ? 0.989 -3.135 9.825 1.00 95.56 89 GLY A O 1
ATOM 713 N N . ILE A 1 90 ? -1.077 -2.298 10.163 1.00 97.44 90 ILE A N 1
ATOM 714 C CA . ILE A 1 90 ? -1.187 -1.538 8.907 1.00 97.44 90 ILE A CA 1
ATOM 715 C C . ILE A 1 90 ? -0.076 -0.500 8.800 1.00 97.44 90 ILE A C 1
ATOM 717 O O . ILE A 1 90 ? 0.594 -0.426 7.767 1.00 97.44 90 ILE A O 1
ATOM 721 N N . HIS A 1 91 ? 0.183 0.242 9.881 1.00 95.81 91 HIS A N 1
ATOM 722 C CA . HIS A 1 91 ? 1.298 1.183 9.933 1.00 95.81 91 HIS A CA 1
ATOM 723 C C . HIS A 1 91 ? 2.626 0.496 9.570 1.00 95.81 91 HIS A C 1
ATOM 725 O O . HIS A 1 91 ? 3.361 0.967 8.706 1.00 95.81 91 HIS A O 1
ATOM 731 N N . HIS A 1 92 ? 2.924 -0.663 10.156 1.00 93.94 92 HIS A N 1
ATOM 732 C CA . HIS A 1 92 ? 4.204 -1.333 9.916 1.00 93.94 92 HIS A CA 1
ATOM 733 C C . HIS A 1 92 ? 4.301 -2.075 8.578 1.00 93.94 92 HIS A C 1
ATOM 735 O O . HIS A 1 92 ? 5.365 -2.073 7.962 1.00 93.94 92 HIS A O 1
ATOM 741 N N . GLN A 1 93 ? 3.241 -2.753 8.142 1.00 95.50 93 GLN A N 1
ATOM 742 C CA . GLN A 1 93 ? 3.302 -3.632 6.970 1.00 95.50 93 GLN A CA 1
ATOM 743 C C . GLN A 1 93 ? 2.973 -2.901 5.672 1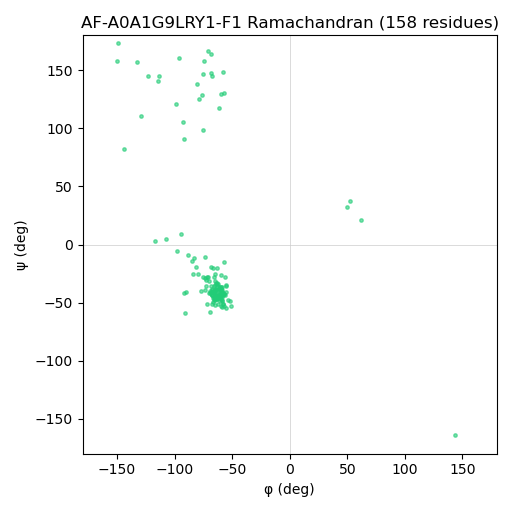.00 95.50 93 GLN A C 1
ATOM 745 O O . GLN A 1 93 ? 3.653 -3.122 4.670 1.00 95.50 93 GLN A O 1
ATOM 750 N N . CYS A 1 94 ? 1.974 -2.019 5.700 1.00 97.69 94 CYS A N 1
ATOM 751 C CA . CYS A 1 94 ? 1.534 -1.276 4.523 1.00 97.69 94 CYS A CA 1
ATOM 752 C C . CYS A 1 94 ? 2.290 0.048 4.428 1.00 97.69 94 CYS A C 1
ATOM 754 O O . CYS A 1 94 ? 3.011 0.283 3.462 1.00 97.69 94 CYS A O 1
ATOM 756 N N . ILE A 1 95 ? 2.185 0.893 5.460 1.00 97.19 95 ILE A N 1
ATOM 757 C CA . ILE A 1 95 ? 2.706 2.263 5.392 1.00 97.19 95 ILE A CA 1
ATOM 758 C C . ILE A 1 95 ? 4.234 2.270 5.353 1.00 97.19 95 ILE A C 1
ATOM 760 O O . ILE A 1 95 ? 4.820 2.739 4.381 1.00 97.19 95 ILE A O 1
ATOM 764 N N . LEU A 1 96 ? 4.911 1.698 6.354 1.00 94.69 96 LEU A N 1
ATOM 765 C CA . LEU A 1 96 ? 6.377 1.627 6.328 1.00 94.69 96 LEU A CA 1
ATOM 766 C C . LEU A 1 96 ? 6.892 0.754 5.176 1.00 94.69 96 LEU A C 1
ATOM 768 O O . LEU A 1 96 ? 7.947 1.051 4.622 1.00 94.69 96 LEU A O 1
ATOM 772 N N . GLY A 1 97 ? 6.137 -0.274 4.774 1.00 96.00 97 GLY A N 1
ATOM 773 C CA . GLY A 1 97 ? 6.459 -1.103 3.611 1.00 96.00 97 GLY A CA 1
ATOM 774 C C . GLY A 1 97 ? 6.463 -0.326 2.291 1.00 96.00 97 GLY A C 1
ATOM 775 O O . GLY A 1 97 ? 7.300 -0.604 1.432 1.00 96.00 97 GLY A O 1
ATOM 776 N N . PHE A 1 98 ? 5.590 0.675 2.144 1.00 97.56 98 PHE A N 1
ATOM 777 C CA . PHE A 1 98 ? 5.603 1.599 1.010 1.00 97.56 98 PHE A CA 1
ATOM 778 C C . PHE A 1 98 ? 6.820 2.526 1.036 1.00 97.56 98 PHE A C 1
ATOM 780 O O . PHE A 1 98 ? 7.417 2.754 -0.006 1.00 97.56 98 PHE A O 1
ATOM 787 N N . PHE A 1 99 ? 7.235 3.043 2.193 1.00 96.31 99 PHE A N 1
ATOM 788 C CA . PHE A 1 99 ? 8.395 3.948 2.275 1.00 96.31 99 PHE A CA 1
ATOM 789 C C . PHE A 1 99 ? 9.750 3.216 2.251 1.00 96.31 99 PHE A C 1
ATOM 791 O O . PHE A 1 99 ? 10.762 3.780 1.831 1.00 96.31 99 PHE A O 1
ATOM 798 N N . SER A 1 100 ? 9.781 1.951 2.673 1.00 94.69 100 SER A N 1
ATOM 799 C CA . SER A 1 100 ? 10.985 1.123 2.755 1.00 94.69 100 SER A CA 1
ATOM 800 C C . SER A 1 100 ? 10.656 -0.340 2.406 1.00 94.69 100 SER A C 1
ATOM 802 O O . SER A 1 100 ? 10.437 -1.174 3.292 1.00 94.69 100 SER A O 1
ATOM 804 N N . PRO A 1 101 ? 10.585 -0.684 1.107 1.00 95.69 101 PRO A N 1
ATOM 805 C CA . PRO A 1 101 ? 10.292 -2.039 0.665 1.00 95.69 101 PRO A CA 1
ATOM 806 C C . PRO A 1 101 ? 11.432 -2.996 1.026 1.00 95.69 101 PRO A C 1
ATOM 808 O O . PRO A 1 101 ? 12.610 -2.671 0.925 1.00 95.69 101 PRO A O 1
ATOM 811 N N . LYS A 1 102 ? 11.088 -4.242 1.362 1.00 90.81 102 LYS A N 1
ATOM 812 C CA . LYS A 1 102 ? 12.051 -5.246 1.856 1.00 90.81 102 LYS A CA 1
ATOM 813 C C . LYS A 1 102 ? 13.202 -5.583 0.892 1.00 90.81 102 LYS A C 1
ATOM 815 O O . LYS A 1 102 ? 14.224 -6.097 1.333 1.00 90.81 102 LYS A O 1
ATOM 820 N N . ASN A 1 103 ? 13.004 -5.422 -0.412 1.00 91.50 103 ASN A N 1
ATOM 821 C CA . ASN A 1 103 ? 14.019 -5.729 -1.424 1.00 91.50 103 ASN A CA 1
ATOM 822 C C . ASN A 1 103 ? 14.854 -4.506 -1.828 1.00 91.50 103 ASN A C 1
ATOM 824 O O . ASN A 1 103 ? 15.579 -4.600 -2.814 1.00 91.50 103 ASN A O 1
ATOM 828 N N . ASP A 1 104 ? 14.718 -3.382 -1.115 1.00 90.06 104 ASP A N 1
ATOM 829 C CA . ASP A 1 104 ? 15.434 -2.136 -1.385 1.00 90.06 104 ASP A CA 1
ATOM 830 C C . ASP A 1 104 ? 15.281 -1.679 -2.848 1.00 90.06 104 ASP A C 1
ATOM 832 O O . ASP A 1 104 ? 16.2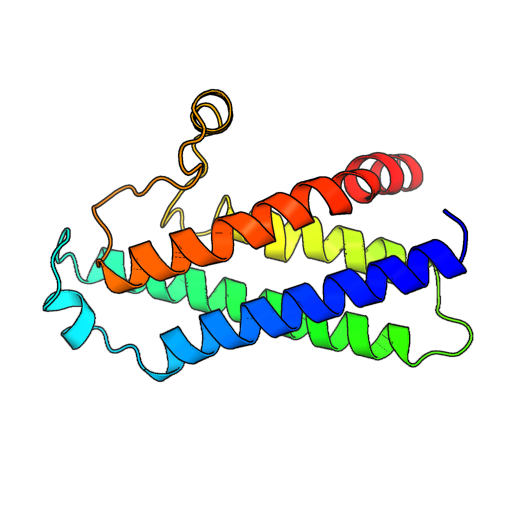11 -1.180 -3.474 1.00 90.06 104 ASP A O 1
ATOM 836 N N . ALA A 1 105 ? 14.101 -1.872 -3.449 1.00 93.62 105 ALA A N 1
ATOM 837 C CA . ALA A 1 105 ? 13.858 -1.425 -4.822 1.00 93.62 105 ALA A CA 1
ATOM 838 C C . ALA A 1 105 ? 13.753 0.115 -4.921 1.00 93.62 105 ALA A C 1
ATOM 840 O O . ALA A 1 105 ? 14.106 0.712 -5.943 1.00 93.62 105 ALA A O 1
ATOM 841 N N . TRP A 1 106 ? 13.319 0.763 -3.841 1.00 97.06 106 TRP A N 1
ATOM 842 C CA . TRP A 1 106 ? 13.346 2.208 -3.609 1.00 97.06 106 TRP A CA 1
ATOM 843 C C . TRP A 1 106 ? 13.505 2.465 -2.105 1.00 97.06 106 TRP A C 1
ATOM 845 O O . TRP A 1 106 ? 13.495 1.523 -1.313 1.00 97.06 106 TRP A O 1
ATOM 855 N N . TYR A 1 107 ? 13.683 3.722 -1.707 1.00 95.06 107 TYR A N 1
ATOM 856 C CA . TYR A 1 107 ? 13.870 4.095 -0.306 1.00 95.06 107 TYR A CA 1
ATOM 857 C C . TYR A 1 107 ? 13.336 5.495 -0.011 1.00 95.06 107 TYR A C 1
ATOM 859 O O . TYR A 1 107 ? 13.242 6.343 -0.899 1.00 95.06 107 TYR A O 1
ATOM 867 N N . GLU A 1 108 ? 13.037 5.756 1.257 1.00 93.56 108 GLU A N 1
ATOM 868 C CA . GLU A 1 108 ? 12.658 7.084 1.719 1.00 93.56 108 GLU A CA 1
ATOM 869 C C . GLU A 1 108 ? 13.883 7.993 1.905 1.00 93.56 108 GLU A C 1
ATOM 871 O O . GLU A 1 108 ? 14.818 7.711 2.659 1.00 93.56 108 GLU A O 1
ATOM 876 N N . ASN A 1 109 ? 13.851 9.148 1.255 1.00 89.62 109 ASN A N 1
ATOM 877 C CA . ASN A 1 109 ? 14.727 10.271 1.514 1.00 89.62 109 ASN A CA 1
ATOM 878 C C . ASN A 1 109 ? 14.068 11.214 2.525 1.00 89.62 109 ASN A C 1
ATOM 880 O O . ASN A 1 109 ? 13.380 12.173 2.169 1.00 89.62 109 ASN A O 1
ATOM 884 N N . SER A 1 110 ? 14.352 10.977 3.805 1.00 71.75 110 SER A N 1
ATOM 885 C CA . SER A 1 110 ? 13.812 11.737 4.942 1.00 71.75 110 SER A CA 1
ATOM 886 C C . SER A 1 110 ? 14.082 13.248 4.901 1.00 71.75 110 SER A C 1
ATOM 888 O O . SER A 1 110 ? 13.440 14.006 5.624 1.00 71.75 110 SER A O 1
ATOM 890 N N . ARG A 1 111 ? 15.007 13.718 4.050 1.00 71.69 111 ARG A N 1
ATOM 891 C CA . ARG A 1 111 ? 15.308 15.149 3.870 1.00 71.69 111 ARG A CA 1
ATOM 892 C C . ARG A 1 111 ? 14.385 15.847 2.866 1.00 71.69 111 ARG A C 1
ATOM 894 O O . ARG A 1 111 ? 14.383 17.076 2.819 1.00 71.69 111 ARG A O 1
ATOM 901 N N . ALA A 1 112 ? 13.628 15.100 2.061 1.00 68.19 112 ALA A N 1
ATOM 902 C CA . ALA A 1 112 ? 12.766 15.659 1.019 1.00 68.19 112 ALA A CA 1
ATOM 903 C C . ALA A 1 112 ? 11.519 16.368 1.580 1.00 68.19 112 ALA A C 1
ATOM 905 O O . ALA A 1 112 ? 11.073 17.358 0.988 1.00 68.19 112 ALA A O 1
ATOM 906 N N . SER A 1 113 ? 11.046 15.947 2.760 1.00 58.41 113 SER A N 1
ATOM 907 C CA . SER A 1 113 ? 9.918 16.537 3.500 1.00 58.41 113 SER A CA 1
ATOM 908 C C . SER A 1 113 ? 10.094 18.038 3.767 1.00 58.41 113 SER A C 1
ATOM 910 O O . SER A 1 113 ? 9.142 18.805 3.655 1.00 58.41 113 SER A O 1
ATOM 912 N N . TYR A 1 114 ? 11.329 18.495 4.001 1.00 54.03 114 TYR A N 1
ATOM 913 C CA . TYR A 1 114 ? 11.654 19.914 4.211 1.00 54.03 114 TYR A CA 1
ATOM 914 C C . TYR A 1 114 ? 11.604 20.771 2.937 1.00 54.03 114 TYR A C 1
ATOM 916 O O . TYR A 1 114 ? 11.693 21.994 3.016 1.00 54.03 114 TYR A O 1
ATOM 924 N N . SER A 1 115 ? 11.491 20.147 1.761 1.00 62.03 115 SER A N 1
ATOM 925 C CA . SER A 1 115 ? 11.533 20.827 0.459 1.00 62.03 115 SER A CA 1
ATOM 926 C C . SER A 1 115 ? 10.238 20.717 -0.349 1.00 62.03 115 SER A C 1
ATOM 928 O O . SER A 1 115 ? 10.206 21.182 -1.488 1.00 62.03 115 SER A O 1
ATOM 930 N N . GLY A 1 116 ? 9.189 20.094 0.208 1.00 60.38 116 GLY A N 1
ATOM 931 C CA . GLY A 1 116 ? 7.944 19.804 -0.517 1.00 60.38 116 GLY A CA 1
ATOM 932 C C . GLY A 1 116 ? 8.149 18.865 -1.712 1.00 60.38 116 GLY A C 1
ATOM 933 O O . GLY A 1 116 ? 7.359 18.876 -2.652 1.00 60.38 116 GLY A O 1
ATOM 934 N N . ARG A 1 117 ? 9.250 18.104 -1.710 1.00 68.94 117 ARG A N 1
ATOM 935 C CA . ARG A 1 117 ? 9.571 17.110 -2.734 1.00 68.94 117 ARG A CA 1
ATOM 936 C C . ARG A 1 117 ? 9.124 15.734 -2.274 1.00 68.94 117 ARG A C 1
ATOM 938 O O . ARG A 1 117 ? 8.986 15.483 -1.082 1.00 68.94 117 ARG A O 1
ATOM 945 N N . GLN A 1 118 ? 8.991 14.852 -3.252 1.00 80.19 118 GLN A N 1
ATOM 946 C CA . GLN A 1 118 ? 8.730 13.438 -3.041 1.00 80.19 118 GLN A CA 1
ATOM 947 C C . GLN A 1 118 ? 9.812 12.811 -2.172 1.00 80.19 118 GLN A C 1
ATOM 949 O O . GLN A 1 118 ? 11.012 13.004 -2.392 1.00 80.19 118 GLN A O 1
ATOM 954 N N . SER A 1 119 ? 9.351 12.097 -1.161 1.00 89.00 119 SER A N 1
ATOM 955 C CA . SER A 1 119 ? 10.129 11.345 -0.197 1.00 89.00 119 SER A CA 1
ATOM 956 C C . SER A 1 119 ? 10.659 10.048 -0.793 1.00 89.00 119 SER A C 1
ATOM 958 O O . SER A 1 119 ? 11.741 9.625 -0.401 1.00 89.00 119 SER A O 1
ATOM 960 N N . ILE A 1 120 ? 9.998 9.451 -1.787 1.00 94.31 120 ILE A N 1
ATOM 961 C CA . ILE A 1 120 ? 10.498 8.233 -2.433 1.00 94.31 120 ILE A CA 1
ATOM 962 C C . ILE A 1 120 ? 11.653 8.546 -3.392 1.00 94.31 120 ILE A C 1
ATOM 964 O O . ILE A 1 120 ? 11.571 9.407 -4.267 1.00 94.31 120 ILE A O 1
ATOM 968 N N . SER A 1 121 ? 12.753 7.814 -3.234 1.00 94.31 121 SER A N 1
ATOM 969 C CA . SER A 1 121 ? 13.936 7.856 -4.092 1.00 94.31 121 SER A CA 1
ATOM 970 C C . SER A 1 121 ? 14.248 6.476 -4.663 1.00 94.31 121 SER A C 1
ATOM 972 O O . SER A 1 121 ? 14.070 5.455 -4.004 1.00 94.31 121 SER A O 1
ATOM 974 N N . PHE A 1 122 ? 14.749 6.450 -5.896 1.00 95.44 122 PHE A N 1
ATOM 975 C CA . PHE A 1 122 ? 15.023 5.224 -6.644 1.00 95.44 122 PHE A CA 1
ATOM 976 C C . PHE A 1 122 ? 16.525 5.052 -6.888 1.00 95.44 122 PHE A C 1
ATOM 978 O O . PHE A 1 122 ? 17.219 6.018 -7.205 1.00 95.44 122 PHE A O 1
ATOM 985 N N . TYR A 1 123 ? 17.026 3.817 -6.785 1.00 93.69 123 TYR A N 1
ATOM 986 C CA . TYR A 1 123 ? 18.437 3.495 -7.053 1.00 93.69 123 TYR A CA 1
ATOM 987 C C . TYR A 1 123 ? 18.798 3.599 -8.539 1.00 93.69 123 TYR A C 1
ATOM 989 O O . TYR A 1 123 ? 19.918 3.967 -8.896 1.00 93.69 123 TYR A O 1
ATOM 997 N N . HIS A 1 124 ? 17.833 3.307 -9.409 1.00 95.56 124 HIS A N 1
ATOM 998 C CA . HIS A 1 124 ? 17.914 3.534 -10.845 1.00 95.56 124 HIS A CA 1
ATOM 999 C C . HIS A 1 124 ? 16.633 4.214 -11.316 1.00 95.56 124 HIS A C 1
ATOM 1001 O O . HIS A 1 124 ? 15.597 4.090 -10.674 1.00 95.56 124 HIS A O 1
ATOM 1007 N N . GLN A 1 125 ? 16.674 4.912 -12.451 1.00 96.44 125 GLN A N 1
ATOM 1008 C CA . GLN A 1 125 ? 15.477 5.572 -12.966 1.00 96.44 125 GLN A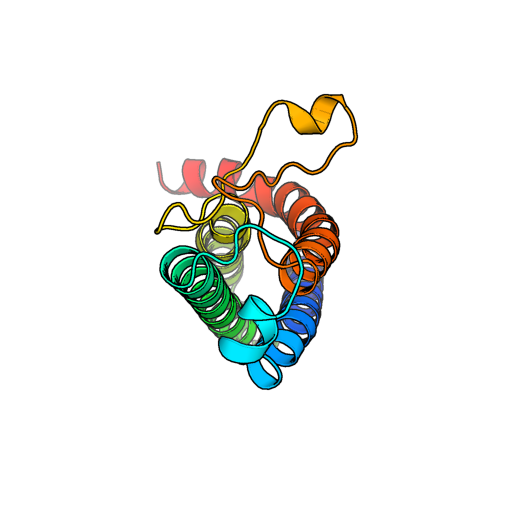 CA 1
ATOM 1009 C C . GLN A 1 125 ? 14.379 4.525 -13.272 1.00 96.44 125 GLN A C 1
ATOM 1011 O O . GLN A 1 125 ? 14.612 3.645 -14.120 1.00 96.44 125 GLN A O 1
ATOM 1016 N N . PRO A 1 126 ? 13.217 4.578 -12.589 1.00 97.38 126 PRO A N 1
ATOM 1017 C CA . PRO A 1 126 ? 12.101 3.673 -12.849 1.00 97.38 126 PRO A CA 1
ATOM 1018 C C . PRO A 1 126 ? 11.440 4.011 -14.198 1.00 97.38 126 PRO A C 1
ATOM 1020 O O . PRO A 1 126 ? 11.705 5.084 -14.749 1.00 97.38 126 PRO A O 1
ATOM 1023 N N . PRO A 1 127 ? 10.586 3.127 -14.741 1.00 97.81 127 PRO A N 1
ATOM 1024 C CA . PRO A 1 127 ? 9.713 3.476 -15.858 1.00 97.81 127 PRO A CA 1
ATOM 1025 C C . PRO A 1 127 ? 8.811 4.655 -15.479 1.00 97.81 127 PRO A C 1
ATOM 1027 O O . PRO A 1 127 ? 8.404 4.790 -14.320 1.00 97.81 127 PRO A O 1
ATOM 1030 N N . ASN A 1 128 ? 8.460 5.493 -16.451 1.00 97.00 128 ASN A N 1
ATOM 1031 C CA . ASN A 1 128 ? 7.631 6.675 -16.213 1.00 97.00 128 ASN A CA 1
ATOM 1032 C C . ASN A 1 128 ? 6.244 6.331 -15.642 1.00 97.00 128 ASN A C 1
ATOM 1034 O O . ASN A 1 128 ? 5.714 7.082 -14.822 1.00 97.00 128 ASN A O 1
ATOM 1038 N N . SER A 1 129 ? 5.635 5.228 -16.076 1.00 97.62 129 SER A N 1
ATOM 1039 C CA . SER A 1 129 ? 4.347 4.742 -15.571 1.00 97.62 129 SER A CA 1
ATOM 1040 C C . SER A 1 129 ? 4.421 4.360 -14.091 1.00 97.62 129 SER A C 1
ATOM 1042 O O . SER A 1 129 ? 3.600 4.835 -13.307 1.00 97.62 129 SER A O 1
ATOM 1044 N N . PHE A 1 130 ? 5.449 3.600 -13.700 1.00 98.00 130 PHE A N 1
ATOM 1045 C CA . PHE A 1 130 ? 5.711 3.237 -12.307 1.00 98.00 130 PHE A CA 1
ATOM 1046 C C . PHE A 1 130 ? 5.965 4.475 -11.450 1.00 98.00 130 PHE A C 1
ATOM 1048 O O . PHE A 1 130 ? 5.418 4.591 -10.356 1.00 98.00 130 PHE A O 1
ATOM 1055 N N . LEU A 1 131 ? 6.771 5.419 -11.957 1.00 96.75 131 LEU A N 1
ATOM 1056 C CA . LEU A 1 131 ? 7.026 6.675 -11.261 1.00 96.75 131 LEU A CA 1
ATOM 1057 C C . LEU A 1 131 ? 5.701 7.372 -10.958 1.00 96.75 131 LEU A C 1
ATOM 1059 O O . LEU A 1 131 ? 5.417 7.613 -9.793 1.00 96.75 131 LEU A O 1
ATOM 1063 N N . ARG A 1 132 ? 4.861 7.614 -11.974 1.00 96.00 132 ARG A N 1
ATOM 1064 C CA . ARG A 1 132 ? 3.559 8.283 -11.805 1.00 96.00 132 ARG A CA 1
ATOM 1065 C C . ARG A 1 132 ? 2.658 7.599 -10.778 1.00 96.00 132 ARG A C 1
ATOM 1067 O O . ARG A 1 132 ? 2.036 8.313 -9.999 1.00 96.00 132 ARG A O 1
ATOM 1074 N N . LEU A 1 133 ? 2.607 6.266 -10.763 1.00 97.62 133 LEU A N 1
ATOM 1075 C CA . LEU A 1 133 ? 1.867 5.520 -9.743 1.00 97.62 133 LEU A CA 1
ATOM 1076 C C . LEU A 1 133 ? 2.391 5.846 -8.339 1.00 97.62 133 LEU A C 1
ATOM 1078 O O . LEU A 1 133 ? 1.626 6.278 -7.485 1.00 97.62 133 LEU A O 1
ATOM 1082 N N . MET A 1 134 ? 3.701 5.705 -8.116 1.00 97.25 134 MET A N 1
ATOM 1083 C CA . MET A 1 134 ? 4.310 5.992 -6.811 1.00 97.25 134 MET A CA 1
ATOM 1084 C C . MET A 1 134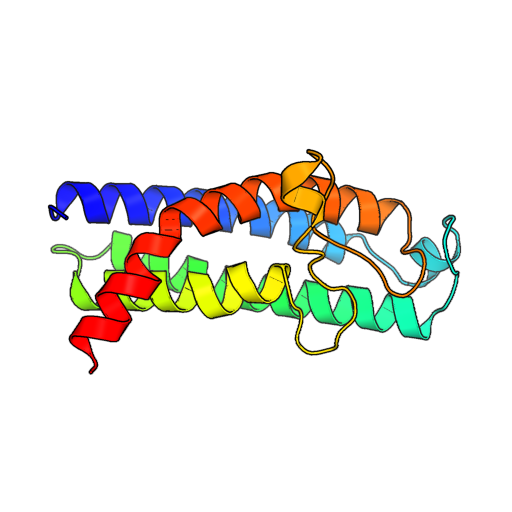 ? 4.075 7.443 -6.383 1.00 97.25 134 MET A C 1
ATOM 1086 O O . MET A 1 134 ? 3.788 7.694 -5.218 1.00 97.25 134 MET A O 1
ATOM 1090 N N . MET A 1 135 ? 4.139 8.390 -7.328 1.00 94.00 135 MET A N 1
ATOM 1091 C CA . MET A 1 135 ? 3.843 9.801 -7.066 1.00 94.00 135 MET A CA 1
ATOM 1092 C C . MET A 1 135 ? 2.404 10.020 -6.578 1.00 94.00 135 MET A C 1
ATOM 1094 O O . MET A 1 135 ? 2.175 10.890 -5.739 1.00 94.00 135 MET A O 1
ATOM 1098 N N . HIS A 1 136 ? 1.447 9.278 -7.139 1.00 94.12 136 HIS A N 1
ATOM 1099 C CA . HIS A 1 136 ? 0.033 9.389 -6.795 1.00 94.12 136 HIS A CA 1
ATOM 1100 C C . HIS A 1 136 ? -0.238 8.809 -5.402 1.00 94.12 136 HIS A C 1
ATOM 1102 O O . HIS A 1 136 ? -0.753 9.514 -4.532 1.00 94.12 136 HIS A O 1
ATOM 1108 N N . LEU A 1 137 ? 0.232 7.580 -5.165 1.00 97.38 137 LEU A N 1
ATOM 1109 C CA . LEU A 1 137 ? 0.089 6.872 -3.891 1.00 97.38 137 LEU A CA 1
ATOM 1110 C C . LEU A 1 137 ? 0.769 7.604 -2.729 1.00 97.38 137 LEU A C 1
ATOM 1112 O O . LEU A 1 137 ? 0.259 7.618 -1.614 1.00 97.38 137 LEU A O 1
ATOM 1116 N N . GLU A 1 138 ? 1.919 8.243 -2.961 1.00 95.25 138 GLU A N 1
ATOM 1117 C CA . GLU A 1 138 ? 2.708 8.837 -1.877 1.00 95.25 138 GLU A CA 1
ATOM 1118 C C . GLU A 1 138 ? 1.908 9.834 -1.024 1.00 95.25 138 GLU A C 1
ATOM 1120 O O . GLU A 1 138 ? 2.085 9.881 0.192 1.00 95.25 138 GLU A O 1
ATOM 1125 N N . THR A 1 139 ? 0.992 10.595 -1.629 1.00 92.12 139 THR A N 1
ATOM 1126 C CA . THR A 1 139 ? 0.197 11.590 -0.892 1.00 92.12 139 THR A CA 1
ATOM 1127 C C . THR A 1 139 ? -0.751 10.931 0.112 1.00 92.12 139 THR A C 1
ATOM 1129 O O . THR A 1 139 ? -0.820 11.357 1.268 1.00 92.12 139 THR A O 1
ATOM 1132 N N . SER A 1 140 ? -1.470 9.884 -0.302 1.00 95.56 140 SER A N 1
ATOM 1133 C CA . SER A 1 140 ? -2.403 9.167 0.573 1.00 95.56 140 SER A CA 1
ATOM 1134 C C . SER A 1 140 ? -1.650 8.378 1.647 1.00 95.56 140 SER A C 1
ATOM 1136 O O . SER A 1 140 ? -1.999 8.460 2.825 1.00 95.56 140 SER A O 1
ATOM 1138 N N . PHE A 1 141 ? -0.546 7.722 1.282 1.00 97.06 141 PHE A N 1
ATOM 1139 C CA . PHE A 1 141 ? 0.316 7.003 2.223 1.00 97.06 141 PHE A CA 1
ATOM 1140 C C . PHE A 1 141 ? 0.968 7.928 3.257 1.00 97.06 141 PHE A C 1
ATOM 1142 O O . PHE A 1 141 ? 1.056 7.569 4.432 1.00 97.06 141 PHE A O 1
ATOM 1149 N N . GLN A 1 142 ? 1.392 9.131 2.859 1.00 94.56 142 GLN A N 1
ATOM 1150 C CA . GLN A 1 142 ? 1.931 10.129 3.785 1.00 94.56 142 GLN A CA 1
ATOM 1151 C C . GLN A 1 142 ? 0.876 10.572 4.799 1.00 94.56 142 GLN A C 1
ATOM 1153 O O . GLN A 1 142 ? 1.150 10.602 5.999 1.00 94.56 142 GLN A O 1
ATOM 1158 N N . ARG A 1 143 ? -0.337 10.873 4.326 1.00 94.12 143 ARG A N 1
ATOM 1159 C CA . ARG A 1 143 ? -1.453 11.247 5.196 1.00 94.12 143 ARG A CA 1
ATOM 1160 C C . ARG A 1 143 ? -1.770 10.134 6.199 1.00 94.12 143 ARG A C 1
ATOM 1162 O O . ARG A 1 143 ? -1.856 10.399 7.395 1.00 94.12 143 ARG A O 1
ATOM 1169 N N . MET A 1 144 ? -1.880 8.890 5.734 1.00 96.31 144 MET A N 1
ATOM 1170 C CA . MET A 1 144 ? -2.148 7.748 6.614 1.00 96.31 144 MET A CA 1
ATOM 1171 C C . MET A 1 144 ? -1.025 7.485 7.611 1.00 96.31 144 MET A C 1
ATOM 1173 O O . MET A 1 144 ? -1.284 7.069 8.737 1.00 96.31 144 MET A O 1
ATOM 1177 N N . ARG A 1 145 ? 0.230 7.749 7.238 1.00 94.56 145 ARG A N 1
ATOM 1178 C CA . ARG A 1 145 ? 1.362 7.661 8.167 1.00 94.56 145 ARG A CA 1
ATOM 1179 C C . ARG A 1 145 ? 1.194 8.603 9.352 1.00 94.56 145 ARG A C 1
ATOM 1181 O O . ARG A 1 145 ? 1.399 8.198 10.493 1.00 94.56 145 ARG A O 1
ATOM 1188 N N . GLU A 1 146 ? 0.819 9.848 9.082 1.00 92.00 146 GLU A N 1
ATOM 1189 C CA . GLU A 1 146 ? 0.597 10.858 10.119 1.00 92.00 146 GLU A CA 1
ATOM 1190 C C . GLU A 1 146 ? -0.572 10.466 11.023 1.00 92.00 146 GLU A C 1
ATOM 1192 O O . GLU A 1 146 ? -0.443 10.482 12.248 1.00 92.00 146 GLU A O 1
ATOM 1197 N N . GLU A 1 147 ? -1.671 10.030 10.417 1.00 91.88 147 GLU A N 1
ATOM 1198 C CA . GLU A 1 147 ? -2.873 9.566 11.103 1.00 91.88 147 GLU A CA 1
ATOM 1199 C C . GLU A 1 147 ? -2.614 8.341 12.008 1.00 91.88 147 GLU A C 1
ATOM 1201 O O . GLU A 1 147 ? -3.030 8.320 13.170 1.00 91.88 147 GLU A O 1
ATOM 1206 N N . LEU A 1 148 ? -1.846 7.354 11.533 1.00 92.81 148 LEU A N 1
ATOM 1207 C CA . LEU A 1 148 ? -1.561 6.121 12.275 1.00 92.81 148 LEU A CA 1
ATOM 1208 C C . LEU A 1 148 ? -0.408 6.238 13.288 1.00 92.81 148 LEU A C 1
ATOM 1210 O O . LEU A 1 148 ? -0.262 5.364 14.150 1.00 92.81 148 LEU A O 1
ATOM 1214 N N . SER A 1 149 ? 0.379 7.320 13.252 1.00 85.88 149 SER A N 1
ATOM 1215 C CA . SER A 1 149 ? 1.533 7.544 14.148 1.00 85.88 149 SER A CA 1
ATOM 1216 C C . SER A 1 149 ? 1.178 7.496 15.645 1.00 85.88 149 SER A C 1
ATOM 1218 O O . SER A 1 149 ? 1.986 7.101 16.496 1.00 85.88 149 SER A O 1
ATOM 1220 N N . TYR A 1 150 ? -0.068 7.833 15.994 1.00 81.38 150 TYR A N 1
ATOM 1221 C CA . TYR A 1 150 ? -0.578 7.727 17.361 1.00 81.38 150 TYR A CA 1
ATOM 1222 C C . TYR A 1 150 ? -0.506 6.291 17.905 1.00 81.38 150 TYR A C 1
ATOM 1224 O O . TYR A 1 150 ? -0.139 6.079 19.071 1.00 81.38 150 TYR A O 1
ATOM 1232 N N . TYR A 1 151 ? -0.831 5.301 17.070 1.00 80.00 151 TYR A N 1
ATOM 1233 C CA . TYR A 1 151 ? -0.850 3.897 17.474 1.00 80.00 151 TYR A CA 1
ATOM 1234 C C . TYR A 1 151 ? 0.555 3.342 17.651 1.00 80.00 151 TYR A C 1
ATOM 1236 O O . TYR A 1 151 ? 0.754 2.520 18.537 1.00 80.00 151 TYR A O 1
ATOM 1244 N N . GLU A 1 152 ? 1.548 3.838 16.912 1.00 73.31 152 GLU A N 1
ATOM 1245 C CA . GLU A 1 152 ? 2.949 3.469 17.134 1.00 73.31 152 GLU A CA 1
ATOM 1246 C C . GLU A 1 152 ? 3.389 3.832 18.562 1.00 73.31 152 GLU A C 1
ATOM 1248 O O . GLU A 1 152 ? 3.832 2.977 19.331 1.00 73.31 152 GLU A O 1
ATOM 1253 N N . THR A 1 153 ? 3.177 5.087 18.961 1.00 70.69 153 THR A N 1
ATOM 1254 C CA . THR A 1 153 ? 3.646 5.596 20.260 1.00 70.69 153 THR A CA 1
ATOM 1255 C C . THR A 1 153 ? 2.834 5.087 21.454 1.00 70.69 153 THR A C 1
ATOM 1257 O O . THR A 1 153 ? 3.367 4.983 22.563 1.00 70.69 153 THR A O 1
ATOM 1260 N N . THR A 1 154 ? 1.551 4.773 21.256 1.00 66.94 154 THR A N 1
ATOM 1261 C CA . THR A 1 154 ? 0.646 4.337 22.331 1.00 66.94 154 THR A CA 1
ATOM 1262 C C . THR A 1 154 ? 0.625 2.818 22.487 1.00 66.94 154 THR A C 1
ATOM 1264 O O . THR A 1 154 ? 0.658 2.329 23.618 1.00 66.94 154 THR A O 1
ATOM 1267 N N . TYR A 1 155 ? 0.606 2.058 21.387 1.00 66.56 155 TYR A N 1
ATOM 1268 C CA . TYR A 1 155 ? 0.578 0.593 21.432 1.00 66.56 155 TYR A CA 1
ATOM 1269 C C . TYR A 1 155 ? 1.892 0.030 21.982 1.00 66.56 155 TYR A C 1
ATOM 1271 O O . TYR A 1 155 ? 1.860 -0.805 22.886 1.00 66.56 155 TYR A O 1
ATOM 1279 N N . GLN A 1 156 ? 3.044 0.564 21.549 1.00 61.94 156 GLN A N 1
ATOM 1280 C CA . GLN A 1 156 ? 4.354 0.164 22.084 1.00 61.94 156 GLN A CA 1
ATOM 1281 C C . GLN A 1 156 ? 4.427 0.335 23.609 1.00 61.94 156 GLN A C 1
ATOM 1283 O O . GLN A 1 156 ? 4.853 -0.581 24.309 1.00 61.94 156 GLN A O 1
ATOM 1288 N N . LYS A 1 157 ? 3.927 1.455 24.149 1.00 61.97 157 LYS A N 1
ATOM 1289 C CA . LYS A 1 157 ? 3.908 1.714 25.602 1.00 61.97 157 LYS A CA 1
ATOM 1290 C C . LYS A 1 157 ? 3.004 0.769 26.393 1.00 61.97 157 LYS A C 1
ATOM 1292 O O . LYS A 1 157 ? 3.257 0.566 27.571 1.00 61.97 157 LYS A O 1
ATOM 1297 N N . ARG A 1 158 ? 1.946 0.222 25.785 1.00 63.06 158 ARG A N 1
ATOM 1298 C CA . ARG A 1 158 ? 1.039 -0.743 26.437 1.00 63.06 158 ARG A CA 1
ATOM 1299 C C . ARG A 1 158 ? 1.585 -2.175 26.423 1.00 63.06 158 ARG A C 1
ATOM 1301 O O . ARG A 1 158 ? 1.118 -2.997 27.203 1.00 63.06 158 ARG A O 1
ATOM 1308 N N . MET A 1 159 ? 2.534 -2.471 25.533 1.00 60.44 159 MET A N 1
ATOM 1309 C CA . MET A 1 159 ? 3.212 -3.770 25.433 1.00 60.44 159 MET A CA 1
ATOM 1310 C C . MET A 1 159 ? 4.580 -3.819 26.135 1.00 60.44 159 MET A C 1
ATOM 1312 O O . MET A 1 159 ? 5.193 -4.886 26.158 1.00 60.44 159 MET A O 1
ATOM 1316 N N . SER A 1 160 ? 5.059 -2.685 26.659 1.00 51.25 160 SER A N 1
ATOM 1317 C CA . SER A 1 160 ? 6.307 -2.558 27.433 1.00 51.25 160 SER A CA 1
ATOM 1318 C C . SER A 1 160 ? 6.039 -2.740 28.921 1.00 51.25 160 SER A C 1
ATOM 1320 O O . SER A 1 160 ? 6.875 -3.382 29.592 1.00 51.25 160 SER A O 1
#

pLDDT: mean 91.67, std 10.84, range [51.25, 98.69]

Sequence (160 aa):
MSNDSLYAHMKEVSIFLDDSLDEISSYLNNCKLEDLMSEDGSRNSGYYMELLKALRRLEVFCDEANDTVNGLLREEPMRETAAERTLYGIHHQCILGFFSPKNDAWYENSRASYSGRQSISFYHQPPNSFLRLMMHLETSFQRMREELSYYETTYQKRMS

Solvent-accessible surface area (backbone atoms only — not comparable to full-atom values): 8921 Å² total; per-residue (Å²): 131,56,70,71,57,50,53,54,48,51,49,53,51,40,52,52,32,52,55,50,43,54,54,50,49,57,50,57,78,71,60,50,73,71,60,46,55,70,40,62,54,60,63,47,67,70,59,55,50,43,44,53,52,47,51,54,53,42,45,53,43,36,50,59,46,35,55,51,46,57,54,44,74,70,41,88,80,55,58,62,72,60,51,54,51,47,52,40,46,42,44,58,54,35,41,45,30,70,46,47,32,96,82,63,53,37,37,59,40,84,73,24,67,85,69,82,43,75,37,73,42,61,87,57,57,58,31,58,70,60,48,54,50,52,63,59,50,46,58,59,47,53,52,48,46,63,69,43,48,59,40,56,67,51,51,53,65,72,76,107

Secondary structure (DSSP, 8-state):
--HHHHHHHHHHHHHHHHHHHHHHHHHHHT--HHHHHHSSS---HHHHHHHHHHHHHHHHHHHHHHHHHHHHHTSSS--HHHHHHHHHHHIIIIIHHHHS-TT-SEEE-TTGGGGT--SEEESSPPPHHHHHHHHHHHHHHHHHHHHHHHHHHHHHHHH-

Radius of gyration: 16.98 Å; Cα contacts (8 Å, |Δi|>4): 157; chains: 1; bounding box: 40×30×51 Å

Mean predicted aligned error: 4.55 Å

Nearest PDB structures (foldseek):
  6f0k-assembly1_H  TM=3.053E-01  e=8.155E-01  Rhodothermus marinus DSM 4252

Organism: NCBI:txid482461

Foldseek 3Di:
DDLVVLLVVLVVLLVLLVVLLCLLVVDLVPDDLVVQCVFDWPSPSVLQVVLSVLSVQLSVQSVVLNVQSVVQNPDVVRDSVSSLVSLVSCLVRNLVCLQQPPSCSWHFDPVCVVVVDDRIGGPITGGPSSVVSNVVSSVSSVVSNVVSVVSVVVVVVVVD

InterPro domains:
  IPR025013 Protein of unknown function DUF3907 [PF13047] (11-156)